Protein AF-A0A6V8LUV9-F1 (afdb_monomer)

Mean predicted aligned error: 4.77 Å

Solvent-accessible surface area (backbone atoms only — not comparable to full-atom values): 8131 Å² total; per-residue (Å²): 136,82,84,58,80,85,53,49,65,53,58,49,31,24,50,49,17,30,48,41,33,62,76,43,59,31,39,30,70,58,33,47,58,54,55,68,73,49,63,74,91,49,41,49,36,22,35,19,15,30,24,20,36,45,18,60,72,30,62,54,56,73,68,40,45,54,48,35,45,57,71,41,49,92,38,32,34,30,20,23,35,17,22,32,54,26,30,32,53,26,56,74,69,74,55,77,53,72,50,32,47,54,37,23,36,69,52,43,70,40,53,42,67,56,30,35,49,52,59,49,57,58,48,69,81,59,72,75,98,57,97,64,56,62,69,56,55,40,51,52,46,41,23,56,50,51,36,49,53,45,42,72,78,54,66,86,129

Radius of gyration: 14.87 Å; Cα contacts (8 Å, |Δi|>4): 228; chains: 1; bounding box: 38×35×39 Å

Foldseek 3Di:
DDDDPVCVLLVVLLVVLLVLCVVVQNQLVSSLVVLVVDDPVSSLSSLLSVLLNCQQVNRDDLVSLLSNLVSCPVSLLSSLLSLLVSLLVCVVVVHHDPSNQSSNCNRQVDGSVVSNVQLVVLCPVPDDPDPDDSVVSSSVSSSVVSVVVVCVVPPDD

Structure (mmCIF, N/CA/C/O backbone):
data_AF-A0A6V8LUV9-F1
#
_entry.id   AF-A0A6V8LUV9-F1
#
loop_
_atom_site.group_PDB
_atom_site.id
_atom_site.type_symbol
_atom_site.label_atom_id
_atom_site.label_alt_id
_atom_site.label_comp_id
_atom_site.label_asym_id
_atom_site.label_entity_id
_atom_site.label_seq_id
_atom_site.pdbx_PDB_ins_code
_atom_site.Cartn_x
_atom_site.Cartn_y
_atom_site.Cartn_z
_atom_site.occupancy
_atom_site.B_iso_or_equiv
_atom_site.auth_seq_id
_atom_site.auth_comp_id
_atom_site.auth_asym_id
_atom_site.auth_atom_id
_atom_site.pdbx_PDB_model_num
ATOM 1 N N . MET A 1 1 ? 14.288 5.788 -21.876 1.00 40.84 1 MET A N 1
ATOM 2 C CA . MET A 1 1 ? 13.644 4.559 -21.371 1.00 40.84 1 MET A CA 1
ATOM 3 C C . MET A 1 1 ? 12.324 4.389 -22.103 1.00 40.84 1 MET A C 1
ATOM 5 O O . MET A 1 1 ? 11.446 5.220 -21.920 1.00 40.84 1 MET A O 1
ATOM 9 N N . ALA A 1 2 ? 12.209 3.410 -22.999 1.00 49.47 2 ALA A N 1
ATOM 10 C CA . ALA A 1 2 ? 10.938 3.113 -23.660 1.00 49.47 2 ALA A CA 1
ATOM 11 C C . ALA A 1 2 ? 10.087 2.255 -22.711 1.00 49.47 2 ALA A C 1
ATOM 13 O O . ALA A 1 2 ? 10.573 1.238 -22.217 1.00 49.47 2 ALA A O 1
ATOM 14 N N . GLY A 1 3 ? 8.859 2.687 -22.411 1.00 46.66 3 GLY A N 1
ATOM 15 C CA . GLY A 1 3 ? 7.925 1.907 -21.597 1.00 46.66 3 GLY A CA 1
ATOM 16 C C . GLY A 1 3 ? 7.622 0.579 -22.285 1.00 46.66 3 GLY A C 1
ATOM 17 O O . GLY A 1 3 ? 7.281 0.570 -23.468 1.00 46.66 3 GLY A O 1
ATOM 18 N N . ARG A 1 4 ? 7.783 -0.543 -21.578 1.00 57.53 4 ARG A N 1
ATOM 19 C CA . ARG A 1 4 ? 7.418 -1.849 -22.129 1.00 57.53 4 ARG A CA 1
ATOM 20 C C . ARG A 1 4 ? 5.913 -2.085 -21.989 1.00 57.53 4 ARG A C 1
ATOM 22 O O . ARG A 1 4 ? 5.325 -1.817 -20.944 1.00 57.53 4 ARG A O 1
ATOM 29 N N . ALA A 1 5 ? 5.294 -2.539 -23.077 1.00 56.19 5 ALA A N 1
ATOM 30 C CA . ALA A 1 5 ? 3.843 -2.677 -23.212 1.00 56.19 5 ALA A CA 1
ATOM 31 C C . ALA A 1 5 ? 3.230 -3.754 -22.293 1.00 56.19 5 ALA A C 1
ATOM 33 O O . ALA A 1 5 ? 2.045 -3.692 -21.984 1.00 56.19 5 ALA A O 1
ATOM 34 N N . ASP A 1 6 ? 4.040 -4.707 -21.835 1.00 61.91 6 ASP A N 1
ATOM 35 C CA . ASP A 1 6 ? 3.691 -5.776 -20.892 1.00 61.91 6 ASP A CA 1
ATOM 36 C C . ASP A 1 6 ? 3.504 -5.277 -19.445 1.00 61.91 6 ASP A C 1
ATOM 38 O O . ASP A 1 6 ? 2.710 -5.841 -18.698 1.00 61.91 6 ASP A O 1
ATOM 42 N N . TYR A 1 7 ? 4.174 -4.187 -19.059 1.00 61.06 7 TYR A N 1
ATOM 43 C CA . TYR A 1 7 ? 4.063 -3.570 -17.731 1.00 61.06 7 TYR A CA 1
ATOM 44 C C . TYR A 1 7 ? 2.873 -2.603 -17.597 1.00 61.06 7 TYR A C 1
ATOM 46 O O . TYR A 1 7 ? 2.372 -2.357 -16.496 1.00 61.06 7 TYR A O 1
ATOM 54 N N . PHE A 1 8 ? 2.397 -2.057 -18.719 1.00 70.75 8 PHE A N 1
ATOM 55 C CA . PHE A 1 8 ? 1.340 -1.042 -18.745 1.00 70.75 8 PHE A CA 1
ATOM 56 C C . PHE A 1 8 ? 0.064 -1.445 -17.974 1.00 70.75 8 PHE A C 1
ATOM 58 O O . PHE A 1 8 ? -0.434 -0.609 -17.219 1.00 70.75 8 PHE A O 1
ATOM 65 N N . PRO A 1 9 ? -0.440 -2.697 -18.054 1.00 77.50 9 PRO A N 1
ATOM 66 C CA . PRO A 1 9 ? -1.634 -3.101 -17.309 1.00 77.50 9 PRO A CA 1
ATOM 67 C C . PRO A 1 9 ? -1.480 -3.007 -15.782 1.00 77.50 9 PRO A C 1
ATOM 69 O O . PRO A 1 9 ? -2.383 -2.514 -15.109 1.00 77.50 9 PRO A O 1
ATOM 72 N N . ARG A 1 10 ? -0.321 -3.398 -15.230 1.00 80.19 10 ARG A N 1
ATOM 73 C CA . ARG A 1 10 ? -0.069 -3.365 -13.775 1.00 80.19 10 ARG A CA 1
ATOM 74 C C . ARG A 1 10 ? 0.003 -1.938 -13.243 1.00 80.19 10 ARG A C 1
ATOM 76 O O . ARG A 1 10 ? -0.639 -1.592 -12.253 1.00 80.19 10 ARG A O 1
ATOM 83 N N . ALA A 1 11 ? 0.741 -1.076 -13.944 1.00 84.62 11 ALA A N 1
ATOM 84 C CA . ALA A 1 11 ? 0.853 0.337 -13.588 1.00 84.62 11 ALA A CA 1
ATOM 85 C C . ALA A 1 11 ? -0.504 1.061 -13.632 1.00 84.62 11 ALA A 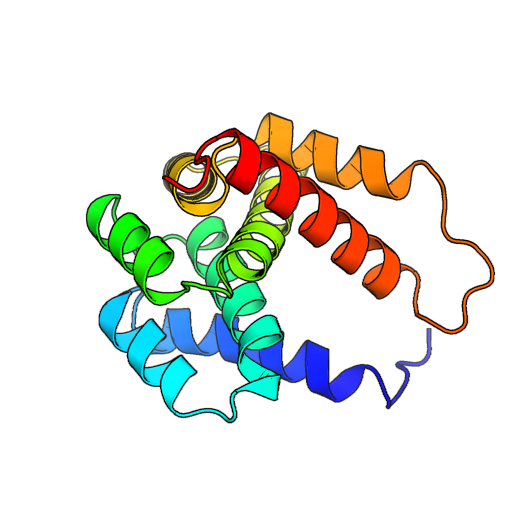C 1
ATOM 87 O O . ALA A 1 11 ? -0.772 1.929 -12.795 1.00 84.62 11 ALA A O 1
ATOM 88 N N . VAL A 1 12 ? -1.361 0.692 -14.592 1.00 90.44 12 VAL A N 1
ATOM 89 C CA . VAL A 1 12 ? -2.738 1.194 -14.687 1.00 90.44 12 VAL A CA 1
ATOM 90 C C . VAL A 1 12 ? -3.536 0.802 -13.449 1.00 90.44 12 VAL A C 1
ATOM 92 O O . VAL A 1 12 ? -4.149 1.677 -12.841 1.00 90.44 12 VAL A O 1
ATOM 95 N N . ASP A 1 13 ? -3.481 -0.457 -13.021 1.00 96.38 13 ASP A N 1
ATOM 96 C CA . ASP A 1 13 ? -4.240 -0.926 -11.857 1.00 96.38 13 ASP A CA 1
ATOM 97 C C . ASP A 1 13 ? -3.767 -0.301 -10.543 1.00 96.38 13 ASP A C 1
ATOM 99 O O . ASP A 1 13 ? -4.591 0.123 -9.734 1.00 96.38 13 ASP A O 1
ATOM 103 N N . GLN A 1 14 ? -2.465 -0.081 -10.370 1.00 95.12 14 GLN A N 1
ATOM 104 C CA . GLN A 1 14 ? -1.957 0.704 -9.237 1.00 95.12 14 GLN A CA 1
ATOM 105 C C . GLN A 1 14 ? -2.466 2.154 -9.270 1.00 95.12 14 GLN A C 1
ATOM 107 O O . GLN A 1 14 ? -2.775 2.747 -8.233 1.00 95.12 14 GLN A O 1
ATOM 112 N N . GLY A 1 15 ? -2.563 2.745 -10.464 1.00 97.19 15 GLY A N 1
ATOM 113 C CA . GLY A 1 15 ? -3.168 4.061 -10.669 1.00 97.19 15 GLY A CA 1
ATOM 114 C C . GLY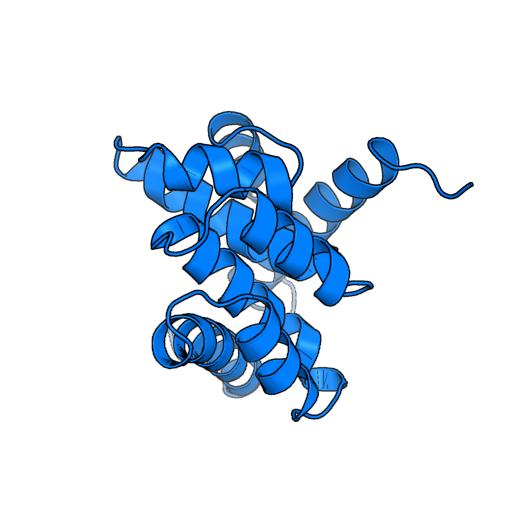 A 1 15 ? -4.651 4.095 -10.311 1.00 97.19 15 GLY A C 1
ATOM 115 O O . GLY A 1 15 ? -5.087 5.014 -9.617 1.00 97.19 15 GLY A O 1
ATOM 116 N N . ILE A 1 16 ? -5.406 3.077 -10.723 1.00 98.31 16 ILE A N 1
ATOM 117 C CA . ILE A 1 16 ? -6.825 2.926 -10.390 1.00 98.31 16 ILE A CA 1
ATOM 118 C C . ILE A 1 16 ? -6.996 2.766 -8.880 1.00 98.31 16 ILE A C 1
ATOM 120 O O . ILE A 1 16 ? -7.832 3.453 -8.305 1.00 98.31 16 ILE A O 1
ATOM 124 N N . GLY A 1 17 ? -6.175 1.948 -8.220 1.00 98.56 17 GLY A N 1
ATOM 125 C CA . GLY A 1 17 ? -6.205 1.786 -6.765 1.00 98.56 17 GLY A CA 1
ATOM 126 C C . GLY A 1 17 ? -6.065 3.117 -6.023 1.00 98.56 17 GLY A C 1
ATOM 127 O O . GLY A 1 17 ? -6.881 3.442 -5.160 1.00 98.56 17 GLY A O 1
ATOM 128 N N . ARG A 1 18 ? -5.097 3.953 -6.432 1.00 98.62 18 ARG A N 1
ATOM 129 C CA . ARG A 1 18 ? -4.963 5.317 -5.892 1.00 98.62 18 ARG A CA 1
ATOM 130 C C . ARG A 1 18 ? -6.203 6.167 -6.172 1.00 98.62 18 ARG A C 1
ATOM 132 O O . ARG A 1 18 ? -6.662 6.877 -5.284 1.00 98.62 18 ARG A O 1
ATOM 139 N N . ALA A 1 19 ? -6.755 6.104 -7.383 1.00 98.56 19 ALA A N 1
ATOM 140 C CA . ALA A 1 19 ? -7.949 6.866 -7.744 1.00 98.56 19 ALA A CA 1
ATOM 141 C C . ALA A 1 19 ? -9.173 6.468 -6.902 1.00 98.56 19 ALA A C 1
ATOM 143 O O . ALA A 1 19 ? -9.899 7.347 -6.445 1.00 98.56 19 ALA A O 1
ATOM 144 N N . LEU A 1 20 ? -9.376 5.171 -6.646 1.00 98.56 20 LEU A N 1
ATOM 145 C CA . LEU A 1 20 ? -10.474 4.670 -5.815 1.00 98.56 20 LEU A CA 1
ATOM 146 C C . LEU A 1 20 ? -10.418 5.236 -4.392 1.00 98.56 20 LEU A C 1
ATOM 148 O O . LEU A 1 20 ? -11.457 5.631 -3.868 1.00 98.56 20 LEU A O 1
ATOM 152 N N . TRP A 1 21 ? -9.223 5.348 -3.801 1.00 98.69 21 TRP A N 1
ATOM 153 C CA . TRP A 1 21 ? -9.046 5.979 -2.489 1.00 98.69 21 TRP A CA 1
ATOM 154 C C . TRP A 1 21 ? -9.581 7.416 -2.460 1.00 98.69 21 TRP A C 1
ATOM 156 O O . TRP A 1 21 ? -10.340 7.783 -1.564 1.00 98.69 21 TRP A O 1
ATOM 166 N N . PHE A 1 22 ? -9.231 8.219 -3.469 1.00 98.12 22 PHE A N 1
ATOM 167 C CA . PHE A 1 22 ? -9.680 9.610 -3.560 1.00 98.12 22 PHE A CA 1
ATOM 168 C C . PHE A 1 22 ? -11.169 9.734 -3.896 1.00 98.12 22 PHE A C 1
ATOM 170 O O . PHE A 1 22 ? -11.851 10.563 -3.300 1.00 98.12 22 PHE A O 1
ATOM 177 N N . ILE A 1 23 ? -11.686 8.909 -4.812 1.00 98.25 23 ILE A N 1
ATOM 178 C CA . ILE A 1 23 ? -13.108 8.904 -5.201 1.00 98.25 23 ILE A CA 1
ATOM 179 C C . ILE A 1 23 ? -14.003 8.612 -3.996 1.00 98.25 23 ILE A C 1
ATOM 181 O O . ILE A 1 23 ? -15.040 9.250 -3.831 1.00 98.25 23 ILE A O 1
ATOM 185 N N . HIS A 1 24 ? -13.590 7.671 -3.148 1.00 98.12 24 HIS A N 1
ATOM 186 C CA . HIS A 1 24 ? -14.330 7.274 -1.954 1.00 98.12 24 HIS A CA 1
ATOM 187 C C . HIS A 1 24 ? -13.890 8.028 -0.690 1.00 98.12 24 HIS A C 1
ATOM 189 O O . HIS A 1 24 ? -14.292 7.661 0.409 1.00 98.12 24 HIS A O 1
ATOM 195 N N . GLY A 1 25 ? -13.072 9.080 -0.817 1.00 96.38 25 GLY A N 1
ATOM 196 C CA . GLY A 1 25 ? -12.710 9.960 0.298 1.00 96.38 25 GLY A CA 1
ATOM 197 C C . GLY A 1 25 ? -12.067 9.242 1.490 1.00 96.38 25 GLY A C 1
ATOM 198 O O . GLY A 1 25 ? -12.349 9.599 2.631 1.00 96.38 25 GLY A O 1
ATOM 199 N N . GLY A 1 26 ? -11.265 8.204 1.236 1.00 95.38 26 GLY A N 1
ATOM 200 C CA . GLY A 1 26 ? -10.618 7.405 2.281 1.00 95.38 26 GLY A CA 1
ATOM 201 C C . GLY A 1 26 ? -11.553 6.515 3.108 1.00 95.38 26 GLY A C 1
ATOM 202 O O . GLY A 1 26 ? -11.120 5.953 4.110 1.00 95.38 26 GLY A O 1
ATOM 203 N N . GLN A 1 27 ? -12.818 6.347 2.703 1.00 97.69 27 GLN A N 1
ATOM 204 C CA . GLN A 1 27 ? -13.753 5.445 3.377 1.00 97.69 27 GLN A CA 1
ATOM 205 C C . GLN A 1 27 ? -13.432 3.986 3.034 1.00 97.69 27 GLN A C 1
ATOM 207 O O . GLN A 1 27 ? -13.822 3.468 1.986 1.00 97.69 27 GLN A O 1
ATOM 212 N N . SER A 1 28 ? -12.710 3.310 3.929 1.00 97.00 28 SER A N 1
ATOM 213 C CA . SER A 1 28 ? -12.192 1.954 3.708 1.00 97.00 28 SER A CA 1
ATOM 214 C C . SER A 1 28 ? -13.228 0.912 3.260 1.00 97.00 28 SER A C 1
ATOM 216 O O . SER A 1 28 ? -12.902 0.158 2.341 1.00 97.00 28 SER A O 1
ATOM 218 N N . PRO A 1 29 ? -14.461 0.852 3.814 1.00 97.25 29 PRO A N 1
ATOM 219 C CA . PRO A 1 29 ? -15.479 -0.078 3.318 1.00 97.25 29 PRO A CA 1
ATOM 220 C C . PRO A 1 29 ? -15.849 0.157 1.848 1.00 97.25 29 PRO A C 1
ATOM 222 O O . PRO A 1 29 ? -15.963 -0.794 1.077 1.00 97.25 29 PRO A O 1
ATOM 225 N N . ASP A 1 30 ? -15.988 1.419 1.439 1.00 98.44 30 ASP A N 1
ATOM 226 C CA . ASP A 1 30 ? -16.383 1.776 0.076 1.00 98.44 30 ASP A CA 1
ATOM 227 C C . ASP A 1 30 ? -15.251 1.515 -0.921 1.00 98.44 30 ASP A C 1
ATOM 229 O O . ASP A 1 30 ? -15.490 1.004 -2.019 1.00 98.44 30 ASP A O 1
ATOM 233 N N . VAL A 1 31 ? -14.006 1.799 -0.521 1.00 98.62 31 VAL A N 1
ATOM 234 C CA . VAL A 1 31 ? -12.805 1.467 -1.301 1.00 98.62 31 VAL A CA 1
ATOM 235 C C . VAL A 1 31 ? -12.696 -0.046 -1.493 1.00 98.62 31 VAL A C 1
ATOM 237 O O . VAL A 1 31 ? -12.524 -0.503 -2.623 1.00 98.62 31 VAL A O 1
ATOM 240 N N . ALA A 1 32 ? -12.847 -0.831 -0.423 1.00 98.25 32 ALA A N 1
ATOM 241 C CA . ALA A 1 32 ? -12.810 -2.290 -0.487 1.00 98.25 32 ALA A CA 1
ATOM 242 C C . ALA A 1 32 ? -13.913 -2.850 -1.397 1.00 98.25 32 ALA A C 1
ATOM 244 O O . ALA A 1 32 ? -13.643 -3.662 -2.285 1.00 98.25 32 ALA A O 1
ATOM 245 N N . ALA A 1 33 ? -15.144 -2.351 -1.247 1.00 98.38 33 ALA A N 1
ATOM 246 C CA . ALA A 1 33 ? -16.261 -2.717 -2.108 1.00 98.38 33 ALA A CA 1
ATOM 247 C C . ALA A 1 33 ? -16.001 -2.345 -3.576 1.00 98.38 33 ALA A C 1
ATOM 249 O O . ALA A 1 33 ? -16.428 -3.063 -4.480 1.00 98.38 33 ALA A O 1
ATOM 250 N N . ALA A 1 34 ? -15.299 -1.239 -3.839 1.00 98.50 34 ALA A N 1
ATOM 251 C CA . ALA A 1 34 ? -14.915 -0.844 -5.186 1.00 98.50 34 ALA A CA 1
ATOM 252 C C . ALA A 1 34 ? -13.861 -1.758 -5.803 1.00 98.50 34 ALA A C 1
ATOM 254 O O . ALA A 1 34 ? -14.043 -2.179 -6.946 1.00 98.50 34 ALA A O 1
ATOM 255 N N . VAL A 1 35 ? -12.814 -2.111 -5.055 1.00 98.50 35 VAL A N 1
ATOM 256 C CA . VAL A 1 35 ? -11.797 -3.075 -5.501 1.00 98.50 35 VAL A CA 1
ATOM 257 C C . VAL A 1 35 ? -12.434 -4.439 -5.782 1.00 98.50 35 VAL A C 1
ATOM 259 O O . VAL A 1 35 ? -12.179 -5.025 -6.832 1.00 98.50 35 VAL A O 1
ATOM 262 N N . GLY A 1 36 ? -13.349 -4.897 -4.922 1.00 97.94 36 GLY A N 1
ATOM 263 C CA . GLY A 1 36 ? -14.050 -6.177 -5.075 1.00 97.94 36 GLY A CA 1
ATOM 264 C C . GLY A 1 36 ? -14.895 -6.318 -6.349 1.00 97.94 36 GLY A C 1
ATOM 265 O O . GLY A 1 36 ? -15.233 -7.436 -6.727 1.00 97.94 36 GLY A O 1
ATOM 266 N N . ARG A 1 37 ? -15.212 -5.217 -7.049 1.00 98.06 37 ARG A N 1
ATOM 267 C CA . ARG A 1 37 ? -15.914 -5.245 -8.349 1.00 98.06 37 ARG A CA 1
ATOM 268 C C . ARG A 1 37 ? -14.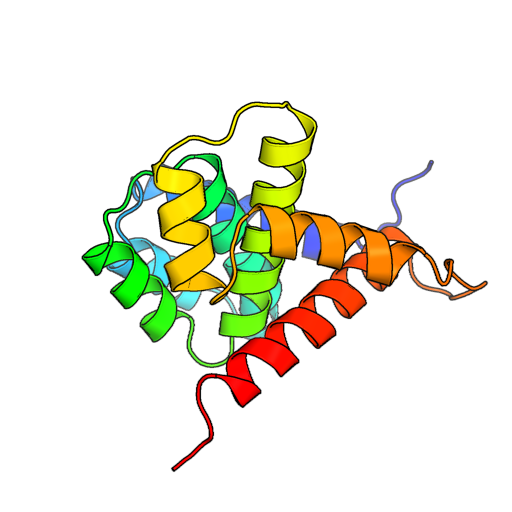996 -5.536 -9.540 1.00 98.06 37 ARG A C 1
ATOM 270 O O . ARG A 1 37 ? -15.494 -5.789 -10.635 1.00 98.06 37 ARG A O 1
ATOM 277 N N . PHE A 1 38 ? -13.680 -5.473 -9.357 1.00 98.06 38 PHE A N 1
ATOM 278 C CA . PHE A 1 38 ? -12.709 -5.838 -10.385 1.00 98.06 38 PHE A CA 1
ATOM 279 C C . PHE A 1 38 ? -12.451 -7.347 -10.382 1.00 98.06 38 PHE A C 1
ATOM 281 O O . PHE A 1 38 ? -12.671 -8.023 -9.379 1.00 98.06 38 PHE A O 1
ATOM 288 N N . ALA A 1 39 ? -11.953 -7.868 -11.504 1.00 96.88 39 ALA A N 1
ATOM 289 C CA . ALA A 1 39 ? -11.509 -9.254 -11.594 1.00 96.88 39 ALA A CA 1
ATOM 290 C C . ALA A 1 39 ? -10.360 -9.524 -10.602 1.00 96.88 39 ALA A C 1
ATOM 292 O O . ALA A 1 39 ? -9.496 -8.664 -10.405 1.00 96.88 39 ALA A O 1
ATOM 293 N N . THR A 1 40 ? -10.367 -10.692 -9.956 1.00 95.38 40 THR A N 1
ATOM 294 C CA . THR A 1 40 ? -9.482 -11.019 -8.824 1.00 95.38 40 THR A CA 1
ATOM 295 C C . THR A 1 40 ? -7.998 -10.913 -9.174 1.00 95.38 40 THR A C 1
ATOM 297 O O . THR A 1 40 ? -7.199 -10.477 -8.351 1.00 95.38 40 THR A O 1
ATOM 300 N N . GLU A 1 41 ? -7.617 -11.223 -10.411 1.00 94.62 41 GLU A N 1
ATOM 301 C CA . GLU A 1 41 ? -6.245 -11.103 -10.910 1.00 94.62 41 GLU A CA 1
ATOM 302 C C . GLU A 1 41 ? -5.703 -9.663 -10.901 1.00 94.62 41 GLU A C 1
ATOM 304 O O . GLU A 1 41 ? -4.491 -9.468 -10.919 1.00 94.62 41 GLU A O 1
ATOM 309 N N . ARG A 1 42 ? -6.582 -8.655 -10.825 1.00 97.00 42 ARG A N 1
ATOM 310 C CA . ARG A 1 42 ? -6.219 -7.229 -10.749 1.00 97.00 42 ARG A CA 1
ATOM 311 C C . ARG A 1 42 ? -6.075 -6.725 -9.317 1.00 97.00 42 ARG A C 1
ATOM 313 O O . ARG A 1 42 ? -5.535 -5.644 -9.088 1.00 97.00 42 ARG A O 1
ATOM 320 N N . HIS A 1 43 ? -6.581 -7.477 -8.336 1.00 97.81 43 HIS A N 1
ATOM 321 C CA . HIS A 1 43 ? -6.688 -7.015 -6.948 1.00 97.81 43 HIS A CA 1
ATOM 322 C C . HIS A 1 43 ? -5.326 -6.697 -6.340 1.00 97.81 43 HIS A C 1
ATOM 324 O O . HIS A 1 43 ? -5.217 -5.711 -5.621 1.00 97.81 43 HIS A O 1
ATOM 330 N N . ALA A 1 44 ? -4.287 -7.469 -6.666 1.00 97.12 44 ALA A N 1
ATOM 331 C CA . ALA A 1 44 ? -2.933 -7.249 -6.163 1.00 97.12 44 ALA A CA 1
ATOM 332 C C . ALA A 1 44 ? -2.419 -5.826 -6.470 1.00 97.12 44 ALA A C 1
ATOM 334 O O . ALA A 1 44 ? -2.012 -5.094 -5.567 1.00 97.12 44 ALA A O 1
ATOM 335 N N . ASP A 1 45 ? -2.494 -5.403 -7.734 1.00 97.56 45 ASP A N 1
ATOM 336 C CA . ASP A 1 45 ? -2.059 -4.071 -8.163 1.00 97.56 45 ASP A CA 1
ATOM 337 C C . ASP A 1 45 ? -2.985 -2.959 -7.638 1.00 97.56 45 ASP A C 1
ATOM 339 O O . ASP A 1 45 ? -2.503 -1.915 -7.190 1.00 97.56 45 ASP A O 1
ATOM 343 N N . LEU A 1 46 ? -4.303 -3.196 -7.618 1.00 98.56 46 LEU A N 1
ATOM 344 C CA . LEU A 1 46 ? -5.284 -2.256 -7.061 1.00 98.56 46 LEU A CA 1
ATOM 345 C C . LEU A 1 46 ? -5.019 -1.982 -5.573 1.00 98.56 46 LEU A C 1
ATOM 347 O O . LEU A 1 46 ? -4.935 -0.824 -5.162 1.00 98.56 46 LEU A O 1
ATOM 351 N N . TRP A 1 47 ? -4.836 -3.032 -4.770 1.00 98.69 47 TRP A N 1
ATOM 352 C CA . TRP A 1 47 ? -4.567 -2.920 -3.336 1.00 98.69 47 TRP A CA 1
ATOM 353 C C . TRP A 1 47 ? -3.215 -2.269 -3.037 1.00 98.69 47 TRP A C 1
ATOM 355 O O . TRP A 1 47 ? -3.127 -1.475 -2.100 1.00 98.69 47 TRP A O 1
ATOM 365 N N . SER A 1 48 ? -2.194 -2.508 -3.867 1.00 98.50 48 SER A N 1
ATOM 366 C CA . SER A 1 48 ? -0.922 -1.774 -3.788 1.00 98.50 48 SER A CA 1
ATOM 367 C C . SER A 1 48 ? -1.115 -0.269 -4.003 1.00 98.50 48 SER A C 1
ATOM 369 O O . SER A 1 48 ? -0.631 0.554 -3.221 1.00 98.50 48 SER A O 1
ATOM 371 N N . GLY A 1 49 ? -1.925 0.114 -4.995 1.00 98.62 49 GLY A N 1
ATOM 372 C CA . GLY A 1 49 ? -2.315 1.508 -5.209 1.00 98.62 49 GLY A CA 1
ATOM 373 C C . GLY A 1 49 ? -3.075 2.123 -4.029 1.00 98.62 49 GLY A C 1
ATOM 374 O O . GLY A 1 49 ? -2.773 3.247 -3.622 1.00 98.62 49 GLY A O 1
ATOM 375 N N . VAL A 1 50 ? -4.036 1.387 -3.464 1.00 98.88 50 VAL A N 1
ATOM 376 C CA . VAL A 1 50 ? -4.823 1.821 -2.299 1.00 98.88 50 VAL A CA 1
ATOM 377 C C . VAL A 1 50 ? -3.927 2.054 -1.081 1.00 98.88 50 VAL A C 1
ATOM 379 O O . VAL A 1 50 ? -4.009 3.121 -0.476 1.00 98.88 50 VAL A O 1
ATOM 382 N N . GLY A 1 51 ? -3.037 1.109 -0.756 1.00 98.69 51 GLY A N 1
ATOM 383 C CA . GLY A 1 51 ? -2.109 1.233 0.374 1.00 98.69 51 GLY A CA 1
ATOM 384 C C . GLY A 1 51 ? -1.204 2.460 0.256 1.00 98.69 51 GLY A C 1
ATOM 385 O O . GLY A 1 51 ? -1.062 3.224 1.209 1.00 98.69 51 GLY A O 1
ATOM 386 N N . LEU A 1 52 ? -0.674 2.718 -0.944 1.00 98.81 52 LEU A N 1
ATOM 387 C CA . LEU A 1 52 ? 0.123 3.917 -1.207 1.00 98.81 52 LEU A CA 1
ATOM 388 C C . LEU A 1 52 ? -0.685 5.198 -0.958 1.00 98.81 52 LEU A C 1
ATOM 390 O O . LEU A 1 52 ? -0.209 6.092 -0.257 1.00 98.81 52 LEU A O 1
ATOM 394 N N . ALA A 1 53 ? -1.898 5.307 -1.510 1.00 98.75 53 ALA A N 1
ATOM 395 C CA . ALA A 1 53 ? -2.723 6.505 -1.344 1.00 98.75 53 ALA A CA 1
ATOM 396 C C . ALA A 1 53 ? -3.136 6.730 0.118 1.00 98.75 53 ALA A C 1
ATOM 398 O O . ALA A 1 53 ? -2.990 7.849 0.613 1.00 98.75 53 ALA A O 1
ATOM 399 N N . ALA A 1 54 ? -3.564 5.674 0.814 1.00 98.69 54 ALA A N 1
ATOM 400 C CA . ALA A 1 54 ? -3.948 5.732 2.221 1.00 98.69 54 ALA A CA 1
ATOM 401 C C . ALA A 1 54 ? -2.808 6.251 3.108 1.00 98.69 54 ALA A C 1
ATOM 403 O O . ALA A 1 54 ? -3.024 7.125 3.945 1.00 98.69 54 ALA A O 1
ATOM 404 N N . THR A 1 55 ? -1.575 5.795 2.874 1.00 98.81 55 THR A N 1
ATOM 405 C CA . THR A 1 55 ? -0.405 6.221 3.655 1.00 98.81 55 THR A CA 1
ATOM 406 C C . THR A 1 55 ? 0.129 7.591 3.245 1.00 98.81 55 THR A C 1
ATOM 408 O O . THR A 1 55 ? 0.513 8.400 4.096 1.00 98.81 55 THR A O 1
ATOM 411 N N . PHE A 1 56 ? 0.176 7.883 1.944 1.00 98.25 56 PHE A N 1
ATOM 412 C CA . PHE A 1 56 ? 0.753 9.132 1.453 1.00 98.25 56 PHE A CA 1
ATOM 413 C C . PHE A 1 56 ? -0.181 10.322 1.692 1.00 98.25 56 PHE A C 1
ATOM 415 O O . PHE A 1 56 ? 0.264 11.367 2.180 1.00 98.25 56 PHE A O 1
ATOM 422 N N . ALA A 1 57 ? -1.462 10.179 1.345 1.00 97.25 57 ALA A N 1
ATOM 423 C CA . ALA A 1 57 ? -2.455 11.247 1.421 1.00 97.25 57 ALA A CA 1
ATOM 424 C C . ALA A 1 57 ? -3.212 11.279 2.757 1.00 97.25 57 ALA A C 1
ATOM 426 O O . ALA A 1 57 ? -3.701 12.342 3.134 1.00 97.25 57 ALA A O 1
ATOM 427 N N . GLY A 1 58 ? -3.291 10.155 3.477 1.00 96.50 58 GLY A N 1
ATOM 428 C CA . GLY A 1 58 ? -4.171 10.030 4.637 1.00 96.50 58 GLY A CA 1
ATOM 429 C C . GLY A 1 58 ? -5.640 9.973 4.213 1.00 96.50 58 GLY A C 1
ATOM 430 O O . GLY A 1 58 ? -5.960 9.562 3.097 1.00 96.50 58 GLY A O 1
ATOM 431 N N . GLY A 1 59 ? -6.538 10.408 5.099 1.00 95.06 59 GLY A N 1
ATOM 432 C CA . GLY A 1 59 ? -7.987 10.438 4.846 1.00 95.06 59 GLY A CA 1
ATOM 433 C C . GLY A 1 59 ? -8.787 9.360 5.580 1.00 95.06 59 GLY A C 1
ATOM 434 O O . GLY A 1 59 ? -10.000 9.308 5.428 1.00 95.06 59 GLY A O 1
ATOM 435 N N . SER A 1 60 ? -8.126 8.545 6.402 1.00 97.12 60 SER A N 1
ATOM 436 C CA . SER A 1 60 ? -8.758 7.605 7.328 1.00 97.12 60 SER A CA 1
ATOM 437 C C . SER A 1 60 ? -8.077 7.687 8.689 1.00 97.12 60 SER A C 1
ATOM 439 O O . SER A 1 60 ? -6.877 7.956 8.775 1.00 97.12 60 SER A O 1
ATOM 441 N N . ASP A 1 61 ? -8.844 7.439 9.743 1.00 97.88 61 ASP A N 1
ATOM 442 C CA . ASP A 1 61 ? -8.333 7.247 11.095 1.00 97.88 61 ASP A CA 1
ATOM 443 C C . ASP A 1 61 ? -7.884 5.793 11.326 1.00 97.88 61 ASP A C 1
ATOM 445 O O . ASP A 1 61 ? -7.889 4.962 10.411 1.00 97.88 61 ASP A O 1
ATOM 449 N N . ALA A 1 62 ? -7.476 5.489 12.560 1.00 98.00 62 ALA A N 1
ATOM 450 C CA . ALA A 1 62 ? -6.979 4.174 12.943 1.00 98.00 62 ALA A CA 1
ATOM 451 C C . ALA A 1 62 ? -8.016 3.054 12.747 1.00 98.00 62 ALA A C 1
ATOM 453 O O . ALA A 1 62 ? -7.662 1.962 12.303 1.00 98.00 62 ALA A O 1
ATOM 454 N N . GLU A 1 63 ? -9.291 3.318 13.048 1.00 97.94 63 GLU A N 1
ATOM 455 C CA . GLU A 1 63 ? -10.362 2.331 12.899 1.00 97.94 63 GLU A CA 1
ATOM 456 C C . GLU A 1 63 ? -10.615 2.031 11.420 1.00 97.94 63 GLU A C 1
ATOM 458 O O . GLU A 1 63 ? -10.632 0.865 11.013 1.00 97.94 63 GLU A O 1
ATOM 463 N N . GLY A 1 64 ? -10.712 3.068 10.586 1.00 98.06 64 GLY A N 1
ATOM 464 C CA . GLY A 1 64 ? -10.854 2.896 9.147 1.00 98.06 64 GLY A CA 1
ATOM 465 C C . GLY A 1 64 ? -9.646 2.192 8.516 1.00 98.06 64 GLY A C 1
ATOM 466 O O . GLY A 1 64 ? -9.822 1.344 7.639 1.00 98.06 64 GLY A O 1
ATOM 467 N N . LEU A 1 65 ? -8.422 2.440 8.988 1.00 98.56 65 LEU A N 1
ATOM 468 C CA . LEU A 1 65 ? -7.228 1.727 8.515 1.00 98.56 65 LEU A CA 1
ATOM 469 C C . LEU A 1 65 ? -7.221 0.256 8.961 1.00 98.56 65 LEU A C 1
ATOM 471 O O . LEU A 1 65 ? -6.837 -0.619 8.184 1.00 98.56 65 LEU A O 1
ATOM 475 N N . ALA A 1 66 ? -7.703 -0.049 10.169 1.00 98.06 66 ALA A N 1
ATOM 476 C CA . ALA A 1 66 ? -7.875 -1.426 10.631 1.00 98.06 66 ALA A CA 1
ATOM 477 C C . ALA A 1 66 ? -8.935 -2.179 9.807 1.00 98.06 66 ALA A C 1
ATOM 479 O O . ALA A 1 66 ? -8.755 -3.356 9.482 1.00 98.06 66 ALA A O 1
ATOM 480 N N . VAL A 1 67 ? -10.014 -1.495 9.406 1.00 98.25 67 VAL A N 1
ATOM 481 C CA . VAL A 1 67 ? -10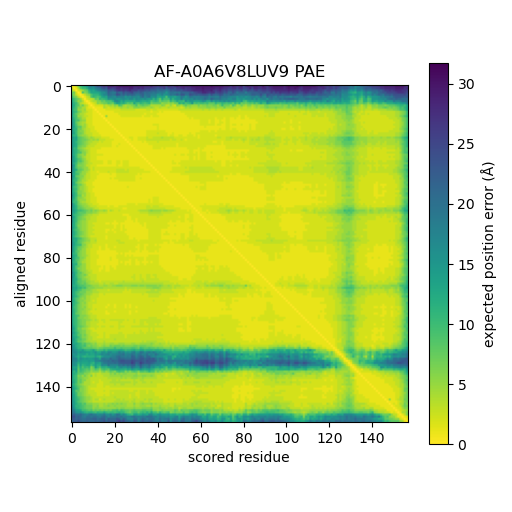.988 -2.019 8.439 1.00 98.25 67 VAL A CA 1
ATOM 482 C C . VAL A 1 67 ? -10.308 -2.305 7.104 1.00 98.25 67 VAL A C 1
ATOM 484 O O . VAL A 1 67 ? -10.417 -3.422 6.610 1.00 98.25 67 VAL A O 1
ATOM 487 N N . LEU A 1 68 ? -9.547 -1.353 6.558 1.00 98.31 68 LEU A N 1
ATOM 488 C 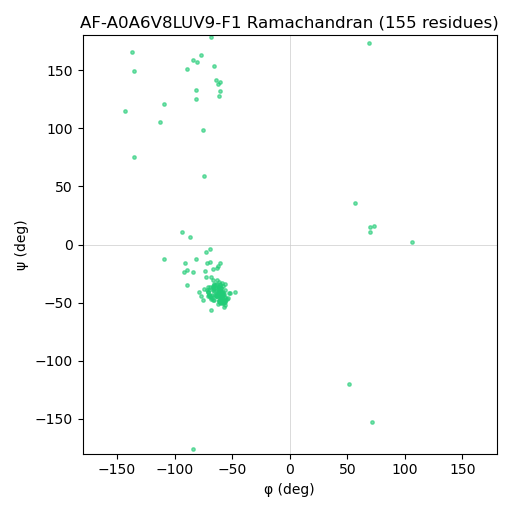CA . LEU A 1 68 ? -8.834 -1.527 5.289 1.00 98.31 68 LEU A CA 1
ATOM 489 C C . LEU A 1 68 ? -7.909 -2.751 5.313 1.00 98.31 68 LEU A C 1
ATOM 491 O O . LEU A 1 68 ? -7.929 -3.560 4.389 1.00 98.31 68 LEU A O 1
ATOM 495 N N . ARG A 1 69 ? -7.143 -2.913 6.402 1.00 98.00 69 ARG A N 1
ATOM 496 C CA . ARG A 1 69 ? -6.264 -4.067 6.638 1.00 98.00 69 ARG A CA 1
ATOM 497 C C . ARG A 1 69 ? -7.035 -5.386 6.581 1.00 98.00 69 ARG A C 1
ATOM 499 O O . ARG A 1 69 ? -6.569 -6.336 5.957 1.00 98.00 69 ARG A O 1
ATOM 506 N N . ARG A 1 70 ? -8.196 -5.452 7.239 1.00 97.62 70 ARG A N 1
ATOM 507 C CA . ARG A 1 70 ? -9.043 -6.651 7.267 1.00 97.62 70 ARG A CA 1
ATOM 508 C C . ARG A 1 70 ? -9.624 -6.961 5.888 1.00 97.62 70 ARG A C 1
ATOM 510 O O . ARG A 1 70 ? -9.541 -8.106 5.457 1.00 97.62 70 ARG A O 1
ATOM 517 N N . GLU A 1 71 ? -10.180 -5.961 5.206 1.00 98.12 71 GLU A N 1
ATOM 518 C CA . GLU A 1 71 ? -10.807 -6.140 3.888 1.00 98.12 71 GLU A CA 1
ATOM 519 C C . GLU A 1 71 ? -9.792 -6.508 2.796 1.00 98.12 71 GLU A C 1
ATOM 521 O O . GLU A 1 71 ? -10.122 -7.248 1.871 1.00 98.12 71 GLU A O 1
ATOM 526 N N . ALA A 1 72 ? -8.542 -6.047 2.913 1.00 97.38 72 ALA A N 1
ATOM 527 C CA . ALA A 1 72 ? -7.472 -6.451 2.005 1.00 97.38 72 ALA A CA 1
ATOM 528 C C . ALA A 1 72 ? -7.199 -7.964 2.061 1.00 97.38 72 ALA A C 1
ATOM 530 O O . ALA A 1 72 ? -6.829 -8.558 1.048 1.00 97.38 72 ALA A O 1
ATOM 531 N N . GLY A 1 73 ? -7.388 -8.603 3.223 1.00 95.81 73 GLY A N 1
ATOM 532 C CA . GLY A 1 73 ? -7.274 -10.051 3.391 1.00 95.81 73 GLY A CA 1
ATOM 533 C C . GLY A 1 73 ? -5.960 -10.616 2.840 1.00 95.81 73 GLY A C 1
ATOM 534 O O . GLY A 1 73 ? -4.871 -10.226 3.259 1.00 95.81 73 GLY A O 1
ATOM 535 N N . ALA A 1 74 ? -6.057 -11.528 1.868 1.00 95.62 74 ALA A N 1
ATOM 536 C CA . ALA A 1 74 ? -4.892 -12.132 1.214 1.00 95.62 74 ALA A CA 1
ATOM 537 C C . ALA A 1 74 ? -4.026 -11.121 0.436 1.00 95.62 74 ALA A C 1
ATOM 539 O O . ALA A 1 74 ? -2.850 -11.393 0.202 1.00 95.62 74 ALA A O 1
ATOM 540 N N . CYS A 1 75 ? -4.582 -9.960 0.073 1.00 97.81 75 CYS A N 1
ATOM 541 C CA . CYS A 1 75 ? -3.872 -8.875 -0.598 1.00 97.81 75 CYS A CA 1
ATOM 542 C C . CYS A 1 75 ? -3.159 -7.907 0.368 1.00 97.81 75 CYS A C 1
ATOM 544 O O . CYS A 1 75 ? -2.625 -6.881 -0.060 1.00 97.81 75 CYS A O 1
ATOM 546 N N . LEU A 1 76 ? -3.136 -8.200 1.675 1.00 98.00 76 LEU A N 1
ATOM 547 C CA . LEU A 1 76 ? -2.448 -7.363 2.659 1.00 98.00 76 LEU A CA 1
ATOM 548 C C . LEU A 1 76 ? -0.947 -7.143 2.354 1.00 98.00 76 LEU A C 1
ATOM 550 O O . LEU A 1 76 ? -0.492 -6.010 2.519 1.00 98.00 76 LEU A O 1
ATOM 554 N N . PRO A 1 77 ? -0.165 -8.131 1.862 1.00 97.94 77 PRO A N 1
ATOM 555 C CA . PRO A 1 77 ? 1.220 -7.887 1.452 1.00 97.94 77 PRO A CA 1
ATOM 556 C C . PRO A 1 77 ? 1.353 -6.810 0.366 1.00 97.94 77 PRO A C 1
ATOM 558 O O . PRO A 1 77 ? 2.294 -6.020 0.404 1.00 97.94 77 PRO A O 1
ATOM 561 N N . GLN A 1 78 ? 0.401 -6.726 -0.568 1.00 98.38 78 GLN A N 1
ATOM 562 C CA . GLN A 1 78 ? 0.401 -5.706 -1.616 1.00 98.38 78 GLN A CA 1
ATOM 563 C C . GLN A 1 78 ? -0.003 -4.335 -1.073 1.00 98.38 78 GLN A C 1
ATOM 565 O O . GLN A 1 78 ? 0.622 -3.342 -1.438 1.00 98.38 78 GLN A O 1
ATOM 570 N N . VAL A 1 79 ? -0.963 -4.260 -0.143 1.00 98.69 79 VAL A N 1
ATOM 571 C CA . VAL A 1 79 ? -1.235 -3.010 0.594 1.00 98.69 79 VAL A CA 1
ATOM 572 C C . VAL A 1 79 ? 0.036 -2.518 1.288 1.00 98.69 79 VAL A C 1
ATOM 574 O O . VAL A 1 79 ? 0.420 -1.361 1.122 1.00 98.69 79 VAL A O 1
ATOM 577 N N . ALA A 1 80 ? 0.723 -3.402 2.013 1.00 98.50 80 ALA A N 1
ATOM 578 C CA . ALA A 1 80 ? 1.954 -3.079 2.725 1.00 98.50 80 ALA A CA 1
ATOM 579 C C . ALA A 1 80 ? 3.108 -2.687 1.784 1.00 98.50 80 ALA A C 1
ATOM 581 O O . ALA A 1 80 ? 3.872 -1.779 2.100 1.00 98.50 80 ALA A O 1
ATOM 582 N N . GLN A 1 81 ? 3.205 -3.288 0.596 1.00 98.50 81 GLN A N 1
ATOM 583 C CA . GLN A 1 81 ? 4.130 -2.842 -0.453 1.00 98.50 81 GLN A CA 1
ATOM 584 C C . GLN A 1 81 ? 3.871 -1.372 -0.831 1.00 98.50 81 GLN A C 1
ATOM 586 O O . GLN A 1 81 ? 4.801 -0.566 -0.844 1.00 98.50 81 GLN A O 1
ATOM 591 N N . GLY A 1 82 ? 2.611 -0.997 -1.079 1.00 98.56 82 GLY A N 1
ATOM 592 C CA . GLY A 1 82 ? 2.236 0.391 -1.369 1.00 98.56 82 GLY A CA 1
ATOM 593 C C . GLY A 1 82 ? 2.553 1.355 -0.220 1.00 98.56 82 GLY A C 1
ATOM 594 O O . GLY A 1 82 ? 3.049 2.462 -0.447 1.00 98.56 82 GLY A O 1
ATOM 595 N N . VAL A 1 83 ? 2.328 0.912 1.019 1.00 98.75 83 VAL A N 1
ATOM 596 C CA . VAL A 1 83 ? 2.670 1.644 2.250 1.00 98.75 83 VAL A CA 1
ATOM 597 C C . VAL A 1 83 ? 4.172 1.924 2.324 1.00 98.75 83 VAL A C 1
ATOM 599 O O . VAL A 1 83 ? 4.558 3.068 2.559 1.00 98.75 83 VAL A O 1
ATOM 602 N N . VAL A 1 84 ? 5.022 0.923 2.061 1.00 98.62 84 VAL A N 1
ATOM 603 C CA . VAL A 1 84 ? 6.486 1.089 2.047 1.00 98.62 84 VAL A CA 1
ATOM 604 C C . VAL A 1 84 ? 6.911 2.153 1.034 1.00 98.62 84 VAL A C 1
ATOM 606 O O . VAL A 1 84 ? 7.761 2.987 1.339 1.00 98.62 84 VAL A O 1
ATOM 609 N N . PHE A 1 85 ? 6.288 2.192 -0.146 1.00 98.19 85 PHE A N 1
ATOM 610 C CA . PHE A 1 85 ? 6.597 3.208 -1.157 1.00 98.19 85 PHE A CA 1
ATOM 611 C C . PHE A 1 85 ? 6.231 4.619 -0.692 1.00 98.19 85 PHE A C 1
ATOM 613 O O . PHE A 1 85 ? 7.017 5.553 -0.861 1.00 98.19 85 PHE A O 1
ATOM 620 N N . ALA A 1 86 ? 5.057 4.780 -0.079 1.00 98.44 86 ALA A N 1
ATOM 621 C CA . ALA A 1 86 ? 4.625 6.058 0.476 1.00 98.44 86 ALA A CA 1
ATOM 622 C C . ALA A 1 86 ? 5.529 6.518 1.632 1.00 98.44 86 ALA A C 1
ATOM 624 O O . ALA A 1 86 ? 5.934 7.682 1.663 1.00 98.44 86 ALA A O 1
ATOM 625 N N . ALA A 1 87 ? 5.875 5.605 2.542 1.00 98.44 87 ALA A N 1
ATOM 626 C CA . ALA A 1 87 ? 6.775 5.855 3.661 1.00 98.44 87 ALA A CA 1
ATOM 627 C C . ALA A 1 87 ? 8.165 6.283 3.171 1.00 98.44 87 ALA A C 1
ATOM 629 O O . ALA A 1 87 ? 8.651 7.341 3.568 1.00 98.44 87 ALA A O 1
ATOM 630 N N . LYS A 1 88 ? 8.751 5.540 2.220 1.00 97.56 88 LYS A N 1
ATOM 631 C CA . LYS A 1 88 ? 10.039 5.882 1.603 1.00 97.56 88 LYS A CA 1
ATOM 632 C C . LYS A 1 88 ? 10.022 7.266 0.955 1.00 97.56 88 LYS A C 1
ATOM 634 O O . LYS A 1 88 ? 10.969 8.029 1.116 1.00 97.56 88 LYS A O 1
ATOM 639 N N . ALA A 1 89 ? 8.949 7.614 0.243 1.00 97.25 89 ALA A N 1
ATOM 640 C CA . ALA A 1 89 ? 8.820 8.926 -0.388 1.00 97.25 89 ALA A CA 1
ATOM 641 C C . ALA A 1 89 ? 8.722 10.072 0.637 1.00 97.25 89 ALA A C 1
ATOM 643 O O . ALA A 1 89 ? 9.282 11.144 0.410 1.00 97.25 89 ALA A O 1
ATOM 644 N N . ARG A 1 90 ? 8.020 9.861 1.759 1.00 97.50 90 ARG A N 1
ATOM 645 C CA . ARG A 1 90 ? 7.890 10.847 2.847 1.00 97.50 90 ARG A CA 1
ATOM 646 C C . ARG A 1 90 ? 9.191 11.039 3.620 1.00 97.50 90 ARG A C 1
ATOM 648 O O . ARG A 1 90 ? 9.578 12.180 3.863 1.00 97.50 90 ARG A O 1
ATOM 655 N N . ASP A 1 91 ? 9.871 9.940 3.931 1.00 97.44 91 ASP A N 1
ATOM 656 C CA . ASP A 1 91 ? 11.199 9.942 4.543 1.00 97.44 91 ASP A CA 1
ATOM 657 C C . ASP A 1 91 ? 12.211 10.688 3.661 1.00 97.44 91 ASP A C 1
ATOM 659 O O . ASP A 1 91 ? 12.831 11.654 4.101 1.00 97.44 91 ASP A O 1
ATOM 663 N N . PHE A 1 92 ? 12.268 10.352 2.367 1.00 95.56 92 PHE A N 1
ATOM 664 C CA . PHE A 1 92 ? 13.137 11.028 1.402 1.00 95.56 92 PHE A CA 1
ATOM 665 C C . PHE A 1 92 ? 12.837 12.530 1.264 1.00 95.56 92 PHE A C 1
ATOM 667 O O . PHE A 1 92 ? 13.748 13.336 1.084 1.00 95.56 92 PHE A O 1
ATOM 674 N N . ALA A 1 93 ? 11.565 12.929 1.367 1.00 95.25 93 ALA A N 1
ATOM 675 C CA . ALA A 1 93 ? 11.162 14.335 1.349 1.00 95.25 93 ALA A CA 1
ATOM 676 C C . ALA A 1 93 ? 11.513 15.095 2.646 1.00 95.25 93 ALA A C 1
ATOM 678 O O . ALA A 1 93 ? 11.305 16.308 2.708 1.00 95.25 93 ALA A O 1
ATOM 679 N N . GLY A 1 94 ? 12.009 14.409 3.683 1.00 95.25 94 GLY A N 1
ATOM 680 C CA . GLY A 1 94 ? 12.355 14.997 4.978 1.00 95.25 94 GLY A CA 1
ATOM 681 C C . GLY A 1 94 ? 11.144 15.444 5.802 1.00 95.25 94 GLY A C 1
ATOM 682 O O . GLY A 1 94 ? 11.298 16.213 6.750 1.00 95.25 94 GLY A O 1
ATOM 683 N N . PHE A 1 95 ? 9.934 15.001 5.441 1.00 96.31 95 PHE A N 1
ATOM 684 C CA . PHE A 1 95 ? 8.708 15.349 6.151 1.00 96.31 95 PHE A CA 1
ATOM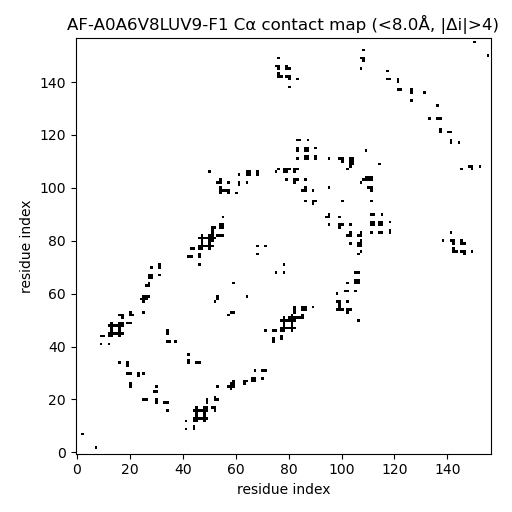 685 C C . PHE A 1 9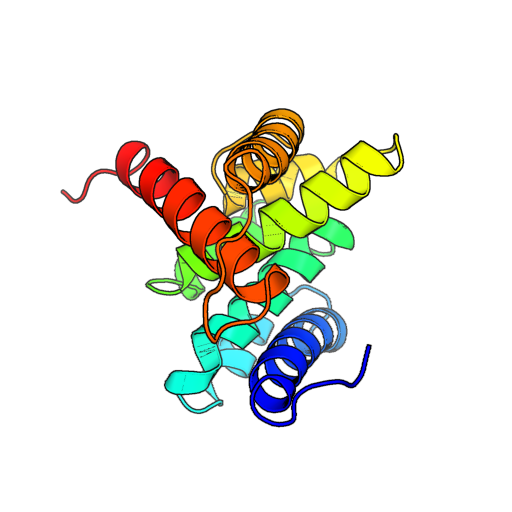5 ? 7.738 14.171 6.198 1.00 96.31 95 PHE A C 1
ATOM 687 O O . PHE A 1 95 ? 7.164 13.769 5.181 1.00 96.31 95 PHE A O 1
ATOM 694 N N . VAL A 1 96 ? 7.500 13.683 7.415 1.00 98.12 96 VAL A N 1
ATOM 695 C CA . VAL A 1 96 ? 6.606 12.564 7.708 1.00 98.12 96 VAL A CA 1
ATOM 696 C C . VAL A 1 96 ? 5.398 13.078 8.502 1.00 98.12 96 VAL A C 1
ATOM 698 O O . VAL A 1 96 ? 5.524 13.407 9.681 1.00 98.12 96 VAL A O 1
ATOM 701 N N . PRO A 1 97 ? 4.217 13.198 7.870 1.00 97.75 97 PRO A N 1
ATOM 702 C CA . PRO A 1 97 ? 2.987 13.556 8.567 1.00 97.75 97 PRO A CA 1
ATOM 703 C C . PRO A 1 97 ? 2.541 12.476 9.573 1.00 97.75 97 PRO A C 1
ATOM 705 O O . PRO A 1 97 ? 2.749 11.290 9.309 1.00 97.75 97 PRO A O 1
ATOM 708 N N . PRO A 1 98 ? 1.799 12.833 10.642 1.00 98.19 98 PRO A N 1
ATOM 709 C CA . PRO A 1 98 ? 1.268 11.859 11.602 1.00 98.19 98 PRO A CA 1
ATOM 710 C C . PRO A 1 98 ? 0.404 10.753 10.981 1.00 98.19 98 PRO A C 1
ATOM 712 O O . PRO A 1 98 ? 0.443 9.612 11.430 1.00 98.19 98 PRO A O 1
ATOM 715 N N . HIS A 1 99 ? -0.360 11.055 9.924 1.00 98.06 99 HIS A N 1
ATOM 716 C CA . HIS A 1 99 ? -1.166 10.040 9.237 1.00 98.06 99 HIS A CA 1
ATOM 717 C C . HIS A 1 99 ? -0.313 9.016 8.480 1.00 98.06 99 HIS A C 1
ATOM 719 O O . HIS A 1 99 ? -0.740 7.877 8.321 1.00 98.06 99 HIS A O 1
ATOM 725 N N . THR A 1 100 ? 0.884 9.399 8.025 1.00 98.69 100 THR A N 1
ATOM 726 C CA . THR A 1 100 ? 1.821 8.479 7.372 1.00 98.69 100 THR A CA 1
ATOM 727 C C . THR A 1 100 ? 2.399 7.503 8.391 1.00 98.69 100 THR A C 1
ATOM 729 O O . THR A 1 100 ? 2.422 6.309 8.103 1.00 98.69 100 THR A O 1
ATOM 732 N N . GLU A 1 101 ? 2.802 7.973 9.576 1.00 98.50 101 GLU A N 1
ATOM 733 C CA . GLU A 1 101 ? 3.226 7.097 10.685 1.00 98.50 101 GLU A CA 1
ATOM 734 C C . GLU A 1 101 ? 2.114 6.105 11.040 1.00 98.50 101 GLU A C 1
ATOM 736 O O . GLU A 1 101 ? 2.308 4.894 10.950 1.00 98.50 101 GLU A O 1
ATOM 741 N N . LEU A 1 102 ? 0.909 6.622 11.314 1.00 98.56 102 LEU A N 1
ATOM 742 C CA . LEU A 1 102 ? -0.249 5.816 11.701 1.00 98.56 102 LEU A CA 1
ATOM 743 C C . LEU A 1 102 ? -0.587 4.734 10.664 1.00 98.56 102 LEU A C 1
ATOM 745 O O . LEU A 1 102 ? -0.785 3.569 11.007 1.00 98.56 102 LEU A O 1
ATOM 749 N N . ALA A 1 103 ? -0.658 5.108 9.385 1.00 98.62 103 ALA A N 1
ATOM 750 C CA . ALA A 1 103 ? -0.961 4.162 8.319 1.00 98.62 103 ALA A CA 1
ATOM 751 C C . ALA A 1 103 ? 0.157 3.131 8.123 1.00 98.62 103 ALA A C 1
ATOM 753 O O . ALA A 1 103 ? -0.137 1.972 7.835 1.00 98.62 103 ALA A O 1
ATOM 754 N N . THR A 1 104 ? 1.423 3.523 8.296 1.00 98.56 104 THR A N 1
ATOM 755 C CA . THR A 1 104 ? 2.560 2.602 8.154 1.00 98.56 104 THR A CA 1
ATOM 756 C C . THR A 1 104 ? 2.559 1.550 9.255 1.00 98.56 104 THR A C 1
ATOM 758 O O . THR A 1 104 ? 2.663 0.355 8.966 1.00 98.56 104 THR A O 1
ATOM 761 N N . GLU A 1 105 ? 2.296 1.971 10.490 1.00 98.00 105 GLU A N 1
ATOM 762 C CA . GLU A 1 105 ? 2.157 1.072 11.629 1.00 98.00 105 GLU A CA 1
ATOM 763 C C . GLU A 1 105 ? 0.976 0.106 11.448 1.00 98.00 105 GLU A C 1
ATOM 765 O O . GLU A 1 105 ? 1.149 -1.109 11.521 1.00 98.00 105 GLU A O 1
ATOM 770 N N . ILE A 1 106 ? -0.221 0.610 11.133 1.00 98.25 106 ILE A N 1
ATOM 771 C CA . ILE A 1 106 ? -1.423 -0.236 11.053 1.00 98.25 106 ILE A CA 1
ATOM 772 C C . ILE A 1 106 ? -1.378 -1.186 9.850 1.00 98.25 106 ILE A C 1
ATOM 774 O O . ILE A 1 106 ? -1.740 -2.361 9.966 1.00 98.25 106 ILE A O 1
ATOM 778 N N . LEU A 1 107 ? -0.963 -0.709 8.676 1.00 98.31 107 LEU A N 1
ATOM 779 C CA . LEU A 1 107 ? -1.072 -1.482 7.436 1.00 98.31 107 LEU A CA 1
ATOM 780 C C . LEU A 1 107 ? 0.153 -2.363 7.173 1.00 98.31 107 LEU A C 1
ATOM 782 O O . LEU A 1 107 ? -0.011 -3.475 6.672 1.00 98.31 107 LEU A O 1
ATOM 786 N N . ALA A 1 108 ? 1.358 -1.915 7.537 1.00 97.56 108 ALA A N 1
ATOM 787 C CA . ALA A 1 108 ? 2.600 -2.659 7.310 1.00 97.56 108 ALA A CA 1
ATOM 788 C C . ALA A 1 108 ? 3.235 -3.221 8.594 1.00 97.56 108 ALA A C 1
ATOM 790 O O . ALA A 1 108 ? 4.097 -4.090 8.498 1.00 97.56 108 ALA A O 1
ATOM 791 N N . GLY A 1 109 ? 2.792 -2.802 9.785 1.00 96.62 109 GLY A N 1
ATOM 792 C CA . GLY A 1 109 ? 3.304 -3.326 11.059 1.00 96.62 109 GLY A CA 1
ATOM 793 C C . GLY A 1 109 ? 4.713 -2.851 11.418 1.00 96.62 109 GLY A C 1
ATOM 794 O O . GLY A 1 109 ? 5.361 -3.468 12.258 1.00 96.62 109 GLY A O 1
ATOM 795 N N . ILE A 1 110 ? 5.207 -1.795 10.767 1.00 97.19 110 ILE A N 1
ATOM 796 C CA . ILE A 1 110 ? 6.570 -1.270 10.920 1.00 97.19 110 ILE A CA 1
ATOM 797 C C . ILE A 1 110 ? 6.549 0.261 11.000 1.00 97.19 110 ILE A C 1
ATOM 799 O O . ILE A 1 110 ? 5.543 0.883 10.666 1.00 97.19 110 ILE A O 1
ATOM 803 N N . SER A 1 111 ? 7.653 0.878 11.431 1.00 97.75 111 SER A N 1
ATOM 804 C CA . SER A 1 111 ? 7.813 2.338 11.398 1.00 97.75 111 SER A CA 1
ATOM 805 C C . SER A 1 111 ? 8.123 2.846 9.986 1.00 97.75 111 SER A C 1
ATOM 807 O O . SER A 1 111 ? 8.597 2.095 9.128 1.00 97.75 111 SER A O 1
ATOM 809 N N . VAL A 1 112 ? 7.941 4.151 9.754 1.00 98.12 112 VAL A N 1
ATOM 810 C CA . VAL A 1 112 ? 8.334 4.802 8.489 1.00 98.12 112 VAL A CA 1
ATOM 811 C C . VAL A 1 112 ? 9.831 4.636 8.210 1.00 98.12 112 VAL A C 1
ATOM 813 O O . VAL A 1 112 ? 10.213 4.308 7.087 1.00 98.12 112 VAL A O 1
ATOM 816 N N . SER A 1 113 ? 10.675 4.778 9.235 1.00 97.50 113 SER A N 1
ATOM 817 C CA . SER A 1 113 ? 12.125 4.583 9.111 1.00 97.50 113 SER A CA 1
ATOM 818 C C . SER A 1 113 ? 12.497 3.147 8.729 1.00 97.50 113 SER A C 1
ATOM 820 O O . SER A 1 113 ? 13.327 2.940 7.846 1.00 97.50 113 SER A O 1
ATOM 822 N N . ALA A 1 114 ? 11.856 2.144 9.337 1.00 97.44 114 ALA A N 1
ATOM 823 C CA . ALA A 1 114 ? 12.084 0.741 9.005 1.00 97.44 114 ALA A CA 1
ATOM 824 C C . ALA A 1 114 ? 11.625 0.421 7.576 1.00 97.44 114 ALA A C 1
ATOM 826 O O . ALA A 1 114 ? 12.327 -0.279 6.850 1.00 97.44 114 ALA A O 1
ATOM 827 N N . ALA A 1 115 ? 10.493 0.982 7.141 1.00 97.75 115 ALA A N 1
ATOM 828 C CA . ALA A 1 115 ? 10.026 0.860 5.763 1.00 97.75 115 ALA A CA 1
ATOM 829 C C . ALA A 1 115 ? 11.018 1.479 4.763 1.00 97.75 115 ALA A C 1
ATOM 831 O O . ALA A 1 115 ? 11.293 0.890 3.717 1.00 97.75 115 ALA A O 1
ATOM 832 N N . ALA A 1 116 ? 11.583 2.645 5.089 1.00 96.56 116 ALA A N 1
ATOM 833 C CA . ALA A 1 116 ? 12.550 3.319 4.232 1.00 96.56 116 ALA A CA 1
ATOM 834 C C . ALA A 1 116 ? 13.873 2.544 4.098 1.00 96.56 116 ALA A C 1
ATOM 836 O O . ALA A 1 116 ? 14.416 2.481 2.994 1.00 96.56 116 ALA A O 1
ATOM 837 N N . ILE A 1 117 ? 14.349 1.930 5.189 1.00 96.25 117 ILE A N 1
ATOM 838 C CA . ILE A 1 117 ? 15.523 1.041 5.194 1.00 96.25 117 ILE A CA 1
ATOM 839 C C . ILE A 1 117 ? 15.235 -0.226 4.387 1.00 96.25 117 ILE A C 1
ATOM 841 O O . ILE A 1 117 ? 16.011 -0.575 3.504 1.00 96.25 117 ILE A O 1
ATOM 845 N N . LEU A 1 118 ? 14.086 -0.873 4.617 1.00 95.56 118 LEU A N 1
ATOM 846 C CA . LEU A 1 118 ? 13.670 -2.071 3.881 1.00 95.56 118 LEU A CA 1
ATOM 847 C C . LEU A 1 118 ? 13.694 -1.829 2.368 1.00 95.56 118 LEU A C 1
ATOM 849 O O . LEU A 1 118 ? 14.212 -2.657 1.621 1.00 95.56 118 LEU A O 1
ATOM 853 N N . ALA A 1 119 ? 13.148 -0.694 1.924 1.00 94.31 119 ALA A N 1
ATOM 854 C CA . ALA A 1 119 ? 13.123 -0.300 0.519 1.00 94.31 119 ALA A CA 1
ATOM 855 C C . ALA A 1 119 ? 14.528 -0.167 -0.101 1.00 94.31 119 ALA A C 1
ATOM 857 O O . ALA A 1 119 ? 14.701 -0.538 -1.264 1.00 94.31 119 ALA A O 1
ATOM 858 N N . ASP A 1 120 ? 15.510 0.332 0.653 1.00 92.62 120 ASP A N 1
ATOM 859 C CA . ASP A 1 120 ? 16.898 0.455 0.193 1.00 92.62 120 ASP A CA 1
ATOM 860 C C . ASP A 1 120 ? 17.622 -0.897 0.211 1.00 92.62 120 ASP A C 1
ATOM 862 O O . ASP A 1 120 ? 18.278 -1.260 -0.767 1.00 92.62 120 ASP A O 1
ATOM 866 N N . ASP A 1 121 ? 17.456 -1.677 1.281 1.00 91.56 121 ASP A N 1
ATOM 867 C CA . ASP A 1 121 ? 18.128 -2.965 1.471 1.00 91.56 121 ASP A CA 1
ATOM 868 C C . ASP A 1 121 ? 17.819 -3.939 0.330 1.00 91.56 121 ASP A C 1
ATOM 870 O O . ASP A 1 121 ? 18.713 -4.583 -0.214 1.00 91.56 121 ASP A O 1
ATOM 874 N N . VAL A 1 122 ? 16.555 -4.021 -0.098 1.00 89.81 122 VAL A N 1
ATOM 875 C CA . VAL A 1 122 ? 16.166 -4.934 -1.186 1.00 89.81 122 VAL A CA 1
ATOM 876 C C . VAL A 1 122 ? 16.663 -4.495 -2.571 1.00 89.81 122 VAL A C 1
ATOM 878 O O . VAL A 1 122 ? 16.654 -5.297 -3.515 1.00 89.81 122 VAL A O 1
ATOM 881 N N . ALA A 1 123 ? 17.091 -3.236 -2.710 1.00 85.56 123 ALA A N 1
ATOM 882 C CA . ALA A 1 123 ? 17.746 -2.714 -3.907 1.00 85.56 123 ALA A CA 1
ATOM 883 C C . ALA A 1 123 ? 19.277 -2.896 -3.874 1.00 85.56 123 ALA A C 1
ATOM 885 O O . ALA A 1 123 ? 19.900 -2.922 -4.937 1.00 85.56 123 ALA A O 1
ATOM 886 N N . ALA A 1 124 ? 19.883 -3.056 -2.691 1.00 77.88 124 ALA A N 1
ATOM 887 C CA . ALA A 1 124 ? 21.337 -3.120 -2.510 1.00 77.88 124 ALA A CA 1
ATOM 888 C C . ALA A 1 124 ? 21.996 -4.327 -3.203 1.00 77.88 124 ALA A C 1
ATOM 890 O O . ALA A 1 124 ? 23.120 -4.214 -3.692 1.00 77.88 124 ALA A O 1
ATOM 891 N N . ASP A 1 125 ? 21.276 -5.445 -3.333 1.00 73.19 125 ASP A N 1
ATOM 892 C CA . ASP A 1 125 ? 21.742 -6.649 -4.044 1.00 73.19 125 ASP A CA 1
ATOM 893 C C . ASP A 1 125 ? 21.852 -6.456 -5.571 1.00 73.19 125 ASP A C 1
ATOM 895 O O . ASP A 1 125 ? 22.267 -7.361 -6.300 1.00 73.19 125 ASP A O 1
ATOM 899 N N . GLY A 1 126 ? 21.453 -5.284 -6.077 1.00 71.88 126 GLY A 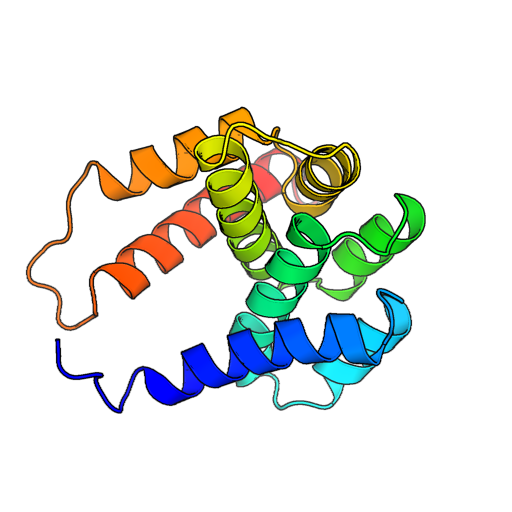N 1
ATOM 900 C CA . GLY A 1 126 ? 21.385 -4.984 -7.497 1.00 71.88 126 GLY A CA 1
ATOM 901 C C . GLY A 1 126 ? 20.283 -5.761 -8.221 1.00 71.88 126 GLY A C 1
ATOM 902 O O . GLY A 1 126 ? 19.597 -6.639 -7.674 1.00 71.88 126 GLY A O 1
ATOM 903 N N . PHE A 1 127 ? 20.105 -5.419 -9.493 1.00 74.25 127 PHE A N 1
ATOM 904 C CA . PHE A 1 127 ? 19.172 -6.078 -10.397 1.00 74.25 127 PHE A CA 1
ATOM 905 C C . PHE A 1 127 ? 19.990 -6.866 -11.422 1.00 74.25 127 PHE A C 1
ATOM 907 O O . PHE A 1 127 ? 20.873 -6.324 -12.086 1.00 74.25 127 PHE A O 1
ATOM 914 N N . GLY A 1 128 ? 19.777 -8.183 -11.483 1.00 66.94 128 GLY A N 1
ATOM 915 C CA . GLY A 1 128 ? 20.453 -9.034 -12.464 1.00 66.94 128 GLY A CA 1
ATOM 916 C C . GLY A 1 128 ? 19.980 -8.741 -13.892 1.00 66.94 128 GLY A C 1
ATOM 917 O O . GLY A 1 128 ? 19.056 -7.963 -14.106 1.00 66.94 128 GLY A O 1
ATOM 918 N N . GLN A 1 129 ? 20.549 -9.434 -14.884 1.00 61.84 129 GLN A N 1
ATOM 919 C CA . GLN A 1 129 ? 20.064 -9.394 -16.275 1.00 61.84 129 GLN A CA 1
ATOM 920 C C . GLN A 1 129 ? 18.768 -10.210 -16.435 1.00 61.84 129 GLN A C 1
ATOM 922 O O . GLN A 1 129 ? 18.722 -11.199 -17.165 1.00 61.84 129 GLN A O 1
ATOM 927 N N . SER A 1 130 ? 17.726 -9.854 -15.685 1.00 62.16 130 SER A N 1
ATOM 928 C CA . SER A 1 130 ? 16.428 -10.517 -15.769 1.00 62.16 130 SER A CA 1
ATOM 929 C C . SER A 1 130 ? 15.623 -9.984 -16.955 1.00 62.16 130 SER A C 1
ATOM 931 O O . SER A 1 130 ? 15.838 -8.866 -17.425 1.00 62.16 130 SER A O 1
ATOM 933 N N . ALA A 1 131 ? 14.667 -10.778 -17.439 1.00 62.91 131 ALA A N 1
ATOM 934 C CA . ALA A 1 131 ? 13.725 -10.311 -18.449 1.00 62.91 131 ALA A CA 1
ATOM 935 C C . ALA A 1 131 ? 12.737 -9.270 -17.892 1.00 62.91 131 ALA A C 1
ATOM 937 O O . ALA A 1 131 ? 12.102 -8.584 -18.688 1.00 62.91 131 ALA A O 1
ATOM 938 N N . GLU A 1 132 ? 12.599 -9.116 -16.571 1.00 69.38 132 GLU A N 1
ATOM 939 C CA . GLU A 1 132 ? 11.700 -8.152 -15.924 1.00 69.38 132 GLU A CA 1
ATOM 940 C C . GLU A 1 132 ? 12.381 -6.790 -15.694 1.00 69.38 132 GLU A C 1
ATOM 942 O O . GLU A 1 132 ? 13.604 -6.727 -15.576 1.00 69.38 132 GLU A O 1
ATOM 947 N N . PRO A 1 133 ? 11.632 -5.666 -15.676 1.00 78.81 133 PRO A N 1
ATOM 948 C CA . PRO A 1 133 ? 12.207 -4.364 -15.349 1.00 78.81 133 PRO A CA 1
ATOM 949 C C . PRO A 1 133 ? 12.727 -4.336 -13.905 1.00 78.81 133 PRO A C 1
ATOM 951 O O . PRO A 1 133 ? 12.037 -4.812 -13.008 1.00 78.81 133 PRO A O 1
ATOM 954 N N . ASP A 1 134 ? 13.863 -3.680 -13.663 1.00 83.31 134 ASP A N 1
ATOM 955 C CA . ASP A 1 134 ? 14.457 -3.492 -12.325 1.00 83.31 134 ASP A CA 1
ATOM 956 C C . ASP A 1 134 ? 13.445 -3.016 -11.272 1.00 83.31 134 ASP A C 1
ATOM 958 O O . ASP A 1 134 ? 13.419 -3.508 -10.146 1.00 83.31 134 ASP A O 1
ATOM 962 N N . TYR A 1 135 ? 12.556 -2.096 -11.663 1.00 81.81 135 TYR A N 1
ATOM 963 C CA . TYR A 1 135 ? 11.483 -1.603 -10.802 1.00 81.81 135 TYR A CA 1
ATOM 964 C C . TYR A 1 135 ? 10.524 -2.712 -10.346 1.00 81.81 135 TYR A C 1
ATOM 966 O O . TYR A 1 135 ? 10.109 -2.727 -9.190 1.00 81.81 135 TYR A O 1
ATOM 974 N N . GLU A 1 136 ? 10.175 -3.645 -11.234 1.00 85.19 136 GLU A N 1
ATOM 975 C CA . GLU A 1 136 ? 9.269 -4.745 -10.906 1.00 85.19 136 GLU A CA 1
ATOM 976 C C . GLU A 1 136 ? 9.951 -5.751 -9.977 1.00 85.19 136 GLU A C 1
ATOM 978 O O . GLU A 1 136 ? 9.357 -6.167 -8.984 1.00 85.19 136 GLU A O 1
ATOM 983 N N . VAL A 1 137 ? 11.226 -6.059 -10.232 1.00 87.06 137 VAL A N 1
ATOM 984 C CA . VAL A 1 137 ? 12.031 -6.913 -9.349 1.00 87.06 137 VAL A CA 1
ATOM 985 C C . VAL A 1 137 ? 12.126 -6.298 -7.952 1.00 87.06 137 VAL A C 1
ATOM 987 O O . VAL A 1 137 ? 11.885 -6.977 -6.954 1.00 87.06 137 VAL A O 1
ATOM 990 N N . TRP A 1 138 ? 12.435 -5.003 -7.861 1.00 90.44 138 TRP A N 1
ATOM 991 C CA . TRP A 1 138 ? 12.462 -4.274 -6.594 1.00 90.44 138 TRP A CA 1
ATOM 992 C C . TRP A 1 138 ? 11.119 -4.347 -5.866 1.00 90.44 138 TRP A C 1
ATOM 994 O O . TRP A 1 138 ? 11.052 -4.716 -4.694 1.00 90.44 138 TRP A O 1
ATOM 1004 N N . ARG A 1 139 ? 10.035 -4.054 -6.582 1.00 91.88 139 ARG A N 1
ATOM 1005 C CA . ARG A 1 139 ? 8.676 -4.062 -6.055 1.00 91.88 139 ARG A CA 1
ATOM 1006 C C . ARG A 1 139 ? 8.280 -5.440 -5.504 1.00 91.88 139 ARG A C 1
ATOM 1008 O O . ARG A 1 139 ? 7.767 -5.521 -4.384 1.00 91.88 139 ARG A O 1
ATOM 1015 N N . GLN A 1 140 ? 8.566 -6.516 -6.235 1.00 92.00 140 GLN A N 1
ATOM 1016 C CA . GLN A 1 140 ? 8.330 -7.890 -5.779 1.00 92.00 140 GLN A CA 1
ATOM 1017 C C . GLN A 1 140 ? 9.161 -8.232 -4.534 1.00 92.00 140 GLN A C 1
ATOM 1019 O O . GLN A 1 140 ? 8.645 -8.854 -3.604 1.00 92.00 140 GLN A O 1
ATOM 1024 N N . ARG A 1 141 ? 10.427 -7.794 -4.464 1.00 94.25 141 ARG A N 1
ATOM 1025 C CA . ARG A 1 141 ? 11.273 -7.997 -3.273 1.00 94.25 141 ARG A CA 1
ATOM 1026 C C . ARG A 1 141 ? 10.735 -7.258 -2.046 1.00 94.25 141 ARG A C 1
ATOM 1028 O O . ARG A 1 141 ? 10.726 -7.841 -0.963 1.00 94.25 141 ARG A O 1
ATOM 1035 N N . VAL A 1 142 ? 10.256 -6.019 -2.206 1.00 95.81 142 VAL A N 1
ATOM 1036 C CA . VAL A 1 142 ? 9.608 -5.258 -1.122 1.00 95.81 142 VAL A CA 1
ATOM 1037 C C . VAL A 1 142 ? 8.398 -6.018 -0.582 1.00 95.81 142 VAL A C 1
ATOM 1039 O O . VAL A 1 142 ? 8.310 -6.237 0.623 1.00 95.81 142 VAL A O 1
ATOM 1042 N N . GLU A 1 143 ? 7.498 -6.467 -1.460 1.00 96.12 143 GLU A N 1
ATOM 1043 C CA . GLU A 1 143 ? 6.309 -7.240 -1.071 1.00 96.12 143 GLU A CA 1
ATOM 1044 C C . GLU A 1 143 ? 6.668 -8.543 -0.364 1.00 96.12 143 GLU A C 1
ATOM 1046 O O . GLU A 1 143 ? 6.093 -8.859 0.678 1.00 96.12 143 GLU A O 1
ATOM 1051 N N . ALA A 1 144 ? 7.636 -9.287 -0.901 1.00 95.31 144 ALA A N 1
ATOM 1052 C CA . ALA A 1 144 ? 8.089 -10.529 -0.297 1.00 95.31 144 ALA A CA 1
ATOM 1053 C C . ALA A 1 144 ? 8.635 -10.297 1.119 1.00 95.31 144 ALA A C 1
ATOM 1055 O O . ALA A 1 144 ? 8.300 -11.058 2.030 1.00 95.31 144 ALA A O 1
ATOM 1056 N N . ARG A 1 145 ? 9.437 -9.240 1.315 1.00 95.88 145 ARG A N 1
ATOM 1057 C CA . ARG A 1 145 ? 10.021 -8.910 2.618 1.00 95.88 145 ARG A CA 1
ATOM 1058 C C . ARG A 1 145 ? 8.962 -8.444 3.614 1.00 95.88 145 ARG A C 1
ATOM 1060 O O . ARG A 1 145 ? 8.808 -9.080 4.651 1.00 95.88 145 ARG A O 1
ATOM 1067 N N . VAL A 1 146 ? 8.194 -7.404 3.287 1.00 95.88 146 VAL A N 1
ATOM 1068 C CA . VAL A 1 146 ? 7.182 -6.861 4.211 1.00 95.88 146 VAL A CA 1
ATOM 1069 C C . VAL A 1 146 ? 6.077 -7.884 4.498 1.00 95.88 146 VAL A C 1
ATOM 1071 O O . VAL A 1 146 ? 5.582 -7.988 5.617 1.00 95.88 146 VAL A O 1
ATOM 1074 N N . GLY A 1 147 ? 5.728 -8.716 3.512 1.00 94.75 147 GLY A N 1
ATOM 1075 C CA . GLY A 1 147 ? 4.790 -9.819 3.686 1.00 94.75 147 GLY A CA 1
ATOM 1076 C C . GLY A 1 147 ? 5.312 -10.915 4.619 1.00 94.75 147 GLY A C 1
ATOM 1077 O O . GLY A 1 147 ? 4.519 -11.517 5.340 1.00 94.75 147 GLY A O 1
ATOM 1078 N N . ALA A 1 148 ? 6.621 -11.187 4.635 1.00 93.19 148 ALA A N 1
ATOM 1079 C CA . ALA A 1 148 ? 7.220 -12.107 5.601 1.00 93.19 148 ALA A CA 1
ATOM 1080 C C . ALA A 1 148 ? 7.168 -11.535 7.026 1.00 93.19 148 ALA A C 1
ATOM 1082 O O . ALA A 1 148 ? 6.740 -12.241 7.940 1.00 93.19 148 ALA A O 1
ATOM 1083 N N . ASP A 1 149 ? 7.502 -10.255 7.196 1.00 91.25 149 ASP A N 1
ATOM 1084 C CA . ASP A 1 149 ? 7.478 -9.571 8.495 1.00 91.25 149 ASP A CA 1
ATOM 1085 C C . ASP A 1 149 ? 6.057 -9.538 9.089 1.00 91.25 149 ASP A C 1
ATOM 1087 O O . ASP A 1 149 ? 5.850 -9.872 10.258 1.00 91.25 149 ASP A O 1
ATOM 1091 N N . LEU A 1 150 ? 5.044 -9.262 8.258 1.00 91.44 150 LEU A N 1
ATOM 1092 C CA . LEU A 1 150 ? 3.632 -9.296 8.658 1.00 91.44 150 LEU A CA 1
ATOM 1093 C C . LEU A 1 150 ? 3.173 -10.670 9.173 1.00 91.44 150 LEU A C 1
ATOM 1095 O O . LEU A 1 150 ? 2.372 -10.729 10.111 1.00 91.44 150 LEU A O 1
ATOM 1099 N N . ARG A 1 151 ? 3.663 -11.764 8.569 1.00 89.25 151 ARG A N 1
ATOM 1100 C CA . ARG A 1 151 ? 3.364 -13.141 9.007 1.00 89.25 151 ARG A CA 1
ATOM 1101 C C . ARG A 1 151 ? 4.054 -13.479 10.323 1.00 89.25 151 ARG A C 1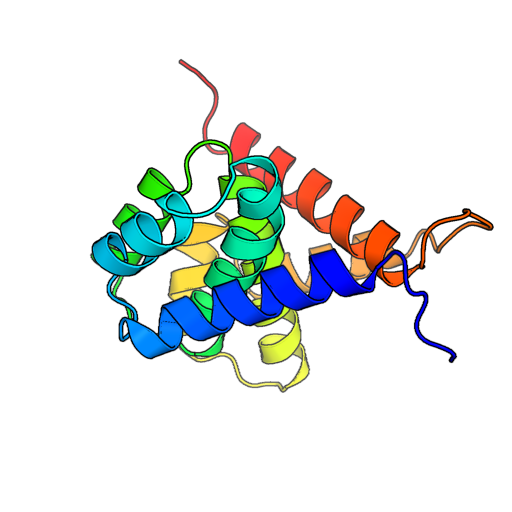
ATOM 1103 O O . ARG A 1 151 ? 3.464 -14.172 11.142 1.00 89.25 151 ARG A O 1
ATOM 1110 N N . LEU A 1 152 ? 5.277 -12.992 10.536 1.00 85.62 152 LEU A N 1
ATOM 1111 C CA . LEU A 1 152 ? 5.991 -13.179 11.801 1.00 85.62 152 LEU A CA 1
ATOM 1112 C C . LEU A 1 152 ? 5.302 -12.436 12.952 1.00 85.62 152 LEU A C 1
ATOM 1114 O O . LEU A 1 152 ? 5.234 -12.961 14.059 1.00 85.62 152 LEU A O 1
ATOM 1118 N N . ALA A 1 153 ? 4.745 -11.252 12.681 1.00 79.56 153 ALA A N 1
ATOM 1119 C CA . ALA A 1 153 ? 3.992 -10.477 13.665 1.00 79.56 153 ALA A CA 1
ATOM 1120 C C . ALA A 1 153 ? 2.592 -11.054 13.967 1.00 79.56 153 ALA A C 1
ATOM 1122 O O . ALA A 1 153 ? 2.038 -10.771 15.025 1.00 79.56 153 ALA A O 1
ATOM 1123 N N . ASN A 1 154 ? 2.015 -11.853 13.058 1.00 74.25 154 ASN A N 1
ATOM 1124 C CA . ASN A 1 154 ? 0.692 -12.473 13.204 1.00 74.25 154 ASN A CA 1
ATOM 1125 C C . ASN A 1 154 ? 0.737 -13.954 12.777 1.00 74.25 154 ASN A C 1
ATOM 1127 O O . ASN A 1 154 ? 0.283 -14.283 11.674 1.00 74.25 154 ASN A O 1
ATOM 1131 N N . PRO A 1 155 ? 1.303 -14.856 13.601 1.00 61.00 155 PRO A N 1
ATOM 1132 C CA . PRO A 1 155 ? 1.379 -16.270 13.255 1.00 61.00 155 PRO A CA 1
ATOM 1133 C C . PRO A 1 155 ? -0.035 -16.865 13.096 1.00 61.00 155 PRO A C 1
ATOM 1135 O O . PRO A 1 155 ? -0.917 -16.549 13.901 1.00 61.00 155 PRO A O 1
ATOM 1138 N N . PRO A 1 156 ? -0.284 -17.714 12.077 1.00 58.94 156 PRO A N 1
ATOM 1139 C CA . PRO A 1 156 ? -1.568 -18.394 11.939 1.00 58.94 156 PRO A CA 1
ATOM 1140 C C . PRO A 1 156 ? -1.818 -19.270 13.175 1.00 58.94 156 PRO A C 1
ATOM 1142 O O . PRO A 1 156 ? -0.911 -19.972 13.625 1.00 58.94 156 PRO A O 1
ATOM 1145 N N . SER A 1 157 ? -3.026 -19.162 13.737 1.00 55.25 157 SER A N 1
ATOM 1146 C CA . SER A 1 157 ? -3.479 -19.937 14.904 1.00 55.25 157 SER A CA 1
ATOM 1147 C C . SER A 1 157 ? -3.611 -21.426 14.610 1.00 55.25 157 SER A C 1
ATOM 1149 O O . SER A 1 157 ? -3.976 -21.766 13.461 1.00 55.25 157 SER A O 1
#

InterPro domains:
  IPR012964 Protein of unknown function DUF1702 [PF08012] (3-145)

Organism: NCBI:txid1076125

Sequence (157 aa):
MAGRADYFPRAVDQGIGRALWFIHGGQSPDVAAAVGRFATERHADLWSGVGLAATFAGGSDAEGLAVLRREAGACLPQVAQGVVFAAKARDFAGFVPPHTELATEILAGISVSAAAILADDVAADGFGQSAEPDYEVWRQRVEARVGADLRLANPPS

Secondary structure (DSSP, 8-state):
-PPPTTTHHHHHHHHHHHHHHHHTTT-HHHHHHHHTTS-GGGHHHHHHHHHHHHHHH----HHHHHHHHHHHGGGHHHHHHHHHHHHHHHHHTT---HHHHHHHHHHHSS-HHHHHHHHHHHHHT---S-SS-HHHHHHHHHHHHHHHHHHHHS---

Nearest PDB structures (foldseek):
  8rbz-assembly1_o  TM=3.202E-01  e=2.917E+00  Homo sapiens
  3owa-assembly2_C  TM=2.481E-01  e=7.163E+00  Bacillus anthracis str. 'Ames Ancestor'

pLDDT: mean 91.38, std 12.55, range [40.84, 98.88]